Protein AF-A0A3D0C8U1-F1 (afdb_monomer)

Secondary structure (DSSP, 8-state):
-TTSTT---PPPTT------S-HHHHHHHHHHHTT-EEEEEEPP--STT----EEEEEE----------

Nearest PDB structures (foldseek):
  4x8w-assembly1_D  TM=6.796E-01  e=1.778E+00  Drosophila melanogaster

Solvent-accessible surface area (backbone atoms only — not comparable to full-atom values): 4544 Å² total; per-residue (Å²): 103,83,51,34,76,55,39,69,76,87,74,59,98,83,60,88,73,81,78,77,25,42,69,50,26,52,54,51,56,53,27,56,76,58,69,27,48,78,47,81,46,88,37,70,77,75,48,99,79,72,50,76,63,86,33,76,48,76,47,68,72,78,80,74,75,77,78,82,126

pLDDT: mean 81.27, std 14.66, range [50.22, 97.44]

Structure (mmCIF, N/CA/C/O backbone):
data_AF-A0A3D0C8U1-F1
#
_entry.id   AF-A0A3D0C8U1-F1
#
loop_
_atom_site.group_PDB
_atom_site.id
_atom_site.type_symbol
_atom_site.label_atom_id
_atom_site.label_alt_id
_atom_site.label_comp_id
_atom_site.label_asym_id
_atom_site.label_entity_id
_atom_site.label_seq_id
_atom_site.pdbx_PDB_ins_code
_atom_site.Cartn_x
_atom_site.Cartn_y
_atom_site.Cartn_z
_atom_site.occupancy
_atom_site.B_iso_or_equiv
_atom_site.auth_seq_id
_atom_site.auth_comp_id
_atom_site.auth_asym_id
_atom_site.auth_atom_id
_atom_site.pdbx_PDB_model_num
ATOM 1 N N . LYS A 1 1 ? 0.514 -7.453 -6.056 1.00 84.69 1 LYS A N 1
ATOM 2 C CA . LYS A 1 1 ? 1.898 -7.509 -6.584 1.00 84.69 1 LYS A CA 1
ATOM 3 C C . LYS A 1 1 ? 2.895 -6.867 -5.631 1.00 84.69 1 LYS A C 1
ATOM 5 O O . LYS A 1 1 ? 3.549 -7.613 -4.932 1.00 84.69 1 LYS A O 1
ATOM 10 N N . VAL A 1 2 ? 3.008 -5.534 -5.518 1.00 91.19 2 VAL A N 1
ATOM 11 C CA . VAL A 1 2 ? 4.077 -4.918 -4.687 1.00 91.19 2 VAL A CA 1
ATOM 12 C C . VAL A 1 2 ? 4.005 -5.226 -3.179 1.00 91.19 2 VAL A C 1
ATOM 14 O O . VAL A 1 2 ? 5.016 -5.157 -2.491 1.00 91.19 2 VAL A O 1
ATOM 17 N N . PHE A 1 3 ? 2.827 -5.596 -2.676 1.00 93.69 3 PHE A N 1
ATOM 18 C CA . PHE A 1 3 ? 2.614 -6.008 -1.285 1.00 93.69 3 PHE A CA 1
ATOM 19 C C . PHE A 1 3 ? 2.686 -7.530 -1.078 1.00 93.69 3 PHE A C 1
ATOM 21 O O . PHE A 1 3 ? 2.519 -8.000 0.046 1.00 93.69 3 PHE A O 1
ATOM 28 N N . ASP A 1 4 ? 2.885 -8.309 -2.142 1.00 94.19 4 ASP A N 1
ATOM 29 C CA . ASP A 1 4 ? 2.889 -9.770 -2.072 1.00 94.19 4 ASP A CA 1
ATOM 30 C C . ASP A 1 4 ? 4.231 -10.243 -1.494 1.00 94.19 4 ASP A C 1
ATOM 32 O O . ASP A 1 4 ? 5.280 -9.669 -1.797 1.00 94.19 4 ASP A O 1
ATOM 36 N N . ALA A 1 5 ? 4.206 -11.291 -0.667 1.00 92.62 5 ALA A N 1
ATOM 37 C CA . ALA A 1 5 ? 5.412 -11.815 -0.033 1.00 92.62 5 ALA A CA 1
ATOM 38 C C . ALA A 1 5 ? 6.476 -12.177 -1.078 1.00 92.62 5 ALA A C 1
ATOM 40 O O . ALA A 1 5 ? 6.175 -12.805 -2.094 1.00 92.62 5 ALA A O 1
ATOM 41 N N . PHE A 1 6 ? 7.722 -11.787 -0.806 1.00 91.56 6 PHE A N 1
ATOM 42 C CA . PHE A 1 6 ? 8.886 -12.021 -1.667 1.00 91.56 6 PHE A CA 1
ATOM 43 C C . PHE A 1 6 ? 8.843 -11.313 -3.029 1.00 91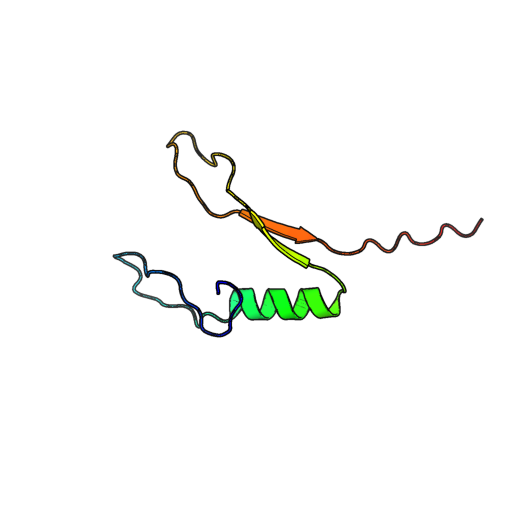.56 6 PHE A C 1
ATOM 45 O O . PHE A 1 6 ? 9.769 -11.485 -3.826 1.00 91.56 6 PHE A O 1
ATOM 52 N N . TYR A 1 7 ? 7.829 -10.486 -3.309 1.00 90.81 7 TYR A N 1
ATOM 53 C CA . TYR A 1 7 ? 7.808 -9.701 -4.535 1.00 90.81 7 TYR A CA 1
ATOM 54 C C . TYR A 1 7 ? 8.956 -8.688 -4.531 1.00 90.81 7 TYR A C 1
ATOM 56 O O . TYR A 1 7 ? 9.118 -7.879 -3.617 1.00 90.81 7 TYR A O 1
ATOM 64 N N . GLN A 1 8 ? 9.741 -8.711 -5.603 1.00 86.00 8 GLN A N 1
ATOM 65 C CA . GLN A 1 8 ? 10.806 -7.754 -5.862 1.00 86.00 8 GLN A CA 1
ATOM 66 C C . GLN A 1 8 ? 10.564 -7.148 -7.242 1.00 86.00 8 GLN A C 1
ATOM 68 O O . GLN A 1 8 ? 10.348 -7.865 -8.219 1.00 86.00 8 GLN A O 1
ATOM 73 N N . GLY A 1 9 ? 10.572 -5.816 -7.321 1.00 81.56 9 GLY A N 1
ATOM 74 C CA . GLY A 1 9 ? 10.526 -5.113 -8.600 1.00 81.56 9 GLY A CA 1
ATOM 75 C C . GLY A 1 9 ? 11.772 -5.391 -9.446 1.00 81.56 9 GLY A C 1
ATOM 76 O O . GLY A 1 9 ? 12.695 -6.095 -9.032 1.00 81.56 9 GLY A O 1
ATOM 77 N N . LYS A 1 10 ? 11.823 -4.806 -10.644 1.00 80.56 10 LYS A N 1
ATOM 78 C CA . LYS A 1 10 ? 13.009 -4.913 -11.496 1.00 80.56 10 LYS A CA 1
ATOM 79 C C . LYS A 1 10 ? 14.217 -4.342 -10.746 1.00 80.56 10 LYS A C 1
ATOM 81 O O . LYS A 1 10 ? 14.189 -3.188 -10.324 1.00 80.56 10 LYS A O 1
ATOM 86 N N . ALA A 1 11 ? 15.250 -5.163 -10.566 1.00 66.69 11 ALA A N 1
ATOM 87 C CA . ALA A 1 11 ? 16.456 -4.745 -9.869 1.00 66.69 11 ALA A CA 1
ATOM 88 C C . ALA A 1 11 ? 17.124 -3.578 -10.628 1.00 66.69 11 ALA A C 1
ATOM 90 O O . ALA A 1 11 ? 17.243 -3.650 -11.857 1.00 66.69 11 ALA A O 1
ATOM 91 N N . PRO A 1 12 ? 17.562 -2.515 -9.932 1.00 68.44 12 PRO A N 1
ATOM 92 C CA . PRO A 1 12 ? 18.439 -1.508 -10.516 1.00 68.44 12 PRO A CA 1
ATOM 93 C C . PRO A 1 12 ? 19.700 -2.165 -11.083 1.00 68.44 12 PRO A C 1
ATOM 95 O O . PRO A 1 12 ? 20.204 -3.128 -10.506 1.00 68.44 12 PRO A O 1
ATOM 98 N N . ILE A 1 13 ? 20.235 -1.614 -12.175 1.0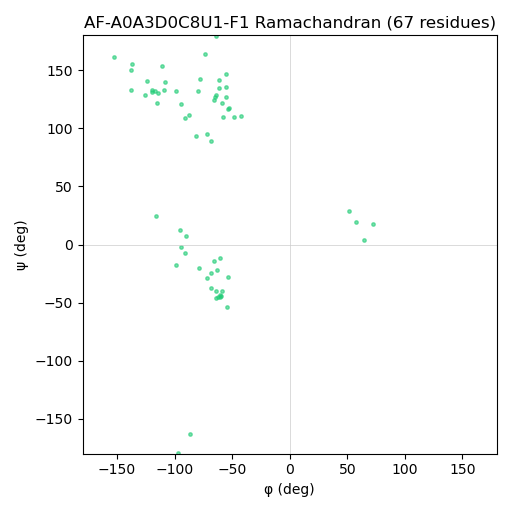0 64.88 13 ILE A N 1
ATOM 99 C CA . ILE A 1 13 ? 21.394 -2.159 -12.912 1.00 64.88 13 ILE A CA 1
ATOM 100 C C . ILE A 1 13 ? 22.609 -2.403 -11.988 1.00 64.88 13 ILE A C 1
ATOM 102 O O . ILE A 1 13 ? 23.365 -3.340 -12.217 1.00 64.88 13 ILE A O 1
ATOM 106 N N . ASN A 1 14 ? 22.727 -1.642 -10.892 1.00 64.12 14 ASN A N 1
ATOM 107 C CA . ASN A 1 14 ? 23.829 -1.718 -9.922 1.00 64.12 14 ASN A CA 1
ATOM 108 C C . ASN A 1 14 ? 23.395 -2.165 -8.507 1.00 64.12 14 ASN A C 1
ATOM 110 O O . ASN A 1 14 ? 24.040 -1.832 -7.515 1.00 64.12 14 ASN A O 1
ATOM 114 N N . SER A 1 15 ? 22.282 -2.890 -8.371 1.00 60.91 15 SER A N 1
ATOM 115 C CA . SER A 1 15 ? 21.818 -3.410 -7.075 1.00 60.91 15 SER A CA 1
ATOM 116 C C . SER A 1 15 ? 22.563 -4.702 -6.717 1.00 60.91 15 SER A C 1
ATOM 118 O O . SER A 1 15 ? 22.176 -5.797 -7.116 1.00 60.91 15 SER A O 1
ATOM 120 N N . GLN A 1 16 ? 23.653 -4.574 -5.957 1.00 58.38 16 GLN A N 1
ATOM 121 C CA . GLN A 1 16 ? 24.433 -5.721 -5.470 1.00 58.38 16 GLN A CA 1
ATOM 122 C C . GLN A 1 16 ? 23.773 -6.412 -4.260 1.00 58.38 16 GLN A C 1
ATOM 124 O O . GLN A 1 16 ? 24.027 -7.584 -3.996 1.00 58.38 16 GLN A O 1
ATOM 129 N N . ILE A 1 17 ? 22.881 -5.706 -3.553 1.00 64.94 17 ILE A N 1
ATOM 130 C CA . ILE A 1 17 ? 22.130 -6.216 -2.400 1.00 64.94 17 ILE A CA 1
ATOM 131 C C . ILE A 1 17 ? 20.641 -6.247 -2.751 1.00 64.94 17 ILE A C 1
ATOM 133 O O . ILE A 1 17 ? 20.047 -5.216 -3.078 1.00 64.94 17 ILE A O 1
ATOM 137 N N . LYS A 1 18 ? 20.040 -7.439 -2.666 1.00 68.38 18 LYS A N 1
ATOM 138 C CA . LYS A 1 18 ? 18.591 -7.647 -2.771 1.00 68.38 18 LYS A CA 1
ATOM 139 C C . LYS A 1 18 ? 17.992 -7.766 -1.373 1.00 68.38 18 LYS A C 1
ATOM 141 O O . LYS A 1 18 ? 18.496 -8.518 -0.545 1.00 68.38 18 LYS A O 1
ATOM 146 N N . GLY A 1 19 ? 16.906 -7.040 -1.119 1.00 78.62 19 GLY A N 1
ATOM 147 C CA . GLY A 1 19 ? 16.078 -7.260 0.068 1.00 78.62 19 GLY A CA 1
ATOM 148 C C . GLY A 1 19 ? 15.242 -8.535 -0.071 1.00 78.62 19 GLY A C 1
ATOM 149 O O . GLY A 1 19 ? 15.037 -9.032 -1.174 1.00 78.62 19 GLY A O 1
ATOM 150 N N . SER A 1 20 ? 14.699 -9.045 1.034 1.00 89.69 20 SER A N 1
ATOM 151 C CA . SER A 1 20 ? 13.857 -10.254 1.042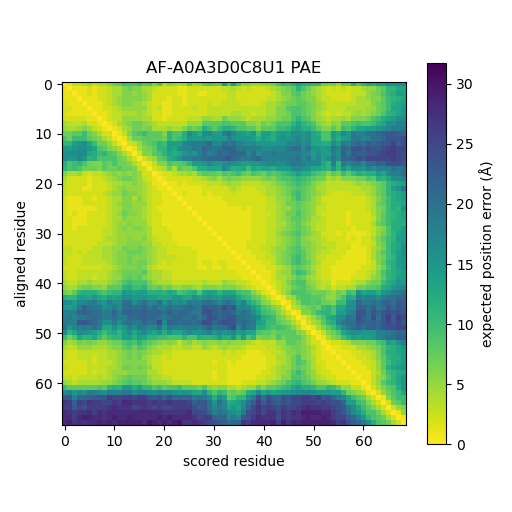 1.00 89.69 20 SER A CA 1
ATOM 152 C C . SER A 1 20 ? 12.524 -10.105 0.296 1.00 89.69 20 SER A C 1
ATOM 154 O O . SER A 1 20 ? 11.858 -11.101 0.035 1.00 89.69 20 SER A O 1
ATOM 156 N N . GLY A 1 21 ? 12.107 -8.879 -0.037 1.00 89.31 21 GLY A N 1
ATOM 157 C CA . GLY A 1 21 ? 10.774 -8.603 -0.582 1.00 89.31 21 GLY A CA 1
ATOM 158 C C . GLY A 1 21 ? 9.655 -8.718 0.460 1.00 89.31 21 GLY A C 1
ATOM 159 O O . GLY A 1 21 ? 8.498 -8.864 0.092 1.00 89.31 21 GLY A O 1
ATOM 160 N N . LEU A 1 22 ? 9.981 -8.681 1.759 1.00 94.38 22 LEU A N 1
ATOM 161 C CA . LEU A 1 22 ? 8.991 -8.820 2.839 1.00 94.38 22 LEU A CA 1
ATOM 162 C C . LEU A 1 22 ? 8.533 -7.491 3.446 1.00 94.38 22 LEU A C 1
ATOM 164 O O . LEU A 1 22 ? 7.493 -7.458 4.095 1.00 94.38 22 LEU A O 1
ATOM 168 N N . GLY A 1 23 ? 9.273 -6.395 3.244 1.00 93.06 23 GLY A N 1
ATOM 169 C CA . GLY A 1 23 ? 9.012 -5.126 3.935 1.00 93.06 23 GLY A CA 1
ATOM 170 C C . GLY A 1 23 ? 7.575 -4.623 3.761 1.00 93.06 23 GLY A C 1
ATOM 171 O O . GLY A 1 23 ? 6.873 -4.406 4.742 1.00 93.06 23 GLY A O 1
ATOM 172 N N . LEU A 1 24 ? 7.105 -4.507 2.517 1.00 94.31 24 LEU A N 1
ATOM 173 C CA . LEU A 1 24 ? 5.749 -4.024 2.228 1.00 94.31 24 LEU A CA 1
ATOM 174 C C . LEU A 1 24 ? 4.651 -5.031 2.589 1.00 94.31 24 LEU A C 1
ATOM 176 O O . LEU A 1 24 ? 3.550 -4.617 2.946 1.00 94.31 24 LEU A O 1
ATOM 180 N N . THR A 1 25 ? 4.945 -6.331 2.550 1.00 95.56 25 THR A N 1
ATOM 181 C CA . THR A 1 25 ? 4.027 -7.363 3.047 1.00 95.56 25 THR A CA 1
ATOM 182 C C . THR A 1 25 ? 3.807 -7.204 4.547 1.00 95.56 25 THR A C 1
ATOM 184 O O . THR A 1 25 ? 2.666 -7.168 4.991 1.00 95.56 25 THR A O 1
ATOM 187 N N . ILE A 1 26 ? 4.879 -7.008 5.323 1.00 96.56 26 ILE A N 1
ATOM 188 C CA . ILE A 1 26 ? 4.791 -6.771 6.771 1.00 96.56 26 ILE A CA 1
ATOM 189 C C . ILE A 1 26 ? 3.975 -5.505 7.063 1.00 96.56 26 ILE A C 1
ATOM 191 O O . ILE A 1 26 ? 3.089 -5.537 7.911 1.00 96.56 26 ILE A O 1
ATOM 195 N N . VAL A 1 27 ? 4.219 -4.405 6.340 1.00 96.62 27 VAL A N 1
ATOM 196 C CA . VAL A 1 27 ? 3.453 -3.155 6.512 1.00 96.62 27 VAL A CA 1
ATOM 197 C C . VAL A 1 27 ? 1.961 -3.373 6.249 1.00 96.62 27 VAL A C 1
ATOM 199 O O . VAL A 1 27 ? 1.133 -2.920 7.037 1.00 96.62 27 VAL A O 1
ATOM 202 N N . LYS A 1 28 ? 1.604 -4.094 5.180 1.00 96.00 28 LYS A N 1
ATOM 203 C CA . LYS A 1 28 ? 0.204 -4.406 4.865 1.00 96.00 28 LYS A CA 1
ATOM 204 C C . LYS A 1 28 ? -0.466 -5.221 5.977 1.00 96.00 28 LYS A C 1
ATOM 206 O O . LYS A 1 28 ? -1.583 -4.895 6.367 1.00 96.00 28 LYS A O 1
ATOM 211 N N . GLU A 1 29 ? 0.219 -6.232 6.512 1.00 97.19 29 GLU A N 1
ATOM 212 C CA . GLU A 1 29 ? -0.290 -7.050 7.623 1.00 97.19 29 GLU A CA 1
ATOM 213 C C . GLU A 1 29 ? -0.480 -6.236 8.910 1.00 97.19 29 GLU A C 1
ATOM 215 O O . GLU A 1 29 ? -1.482 -6.397 9.608 1.00 97.19 29 GLU A O 1
ATOM 220 N N . LEU A 1 30 ? 0.449 -5.324 9.218 1.00 97.44 30 LEU A N 1
ATOM 221 C CA . LEU A 1 30 ? 0.313 -4.416 10.360 1.00 97.44 30 LEU A CA 1
ATOM 222 C C . LEU A 1 30 ? -0.905 -3.501 10.204 1.00 97.44 30 LEU A C 1
ATOM 224 O O . LEU A 1 30 ? -1.679 -3.350 11.144 1.00 97.44 30 LEU A O 1
ATOM 228 N N . LEU A 1 31 ? -1.109 -2.926 9.018 1.00 96.94 31 LEU A N 1
ATOM 229 C CA . LEU A 1 31 ? -2.233 -2.026 8.765 1.00 96.94 31 LEU A CA 1
ATOM 230 C C . LEU A 1 31 ? -3.579 -2.744 8.793 1.00 96.94 31 LEU A C 1
ATOM 232 O O . LEU A 1 31 ? -4.524 -2.200 9.355 1.00 96.94 31 LEU A O 1
ATOM 236 N N . LEU A 1 32 ? -3.660 -3.980 8.293 1.00 95.50 32 LEU A N 1
ATOM 237 C CA . LEU A 1 32 ? -4.879 -4.787 8.379 1.00 95.50 32 LEU A CA 1
ATOM 238 C C . LEU A 1 32 ? -5.318 -5.000 9.839 1.00 95.50 32 LEU A C 1
ATOM 240 O O . LEU A 1 32 ? -6.503 -4.895 10.148 1.00 95.50 32 LEU A O 1
ATOM 244 N N . ARG A 1 33 ? -4.361 -5.237 10.748 1.00 96.44 33 ARG A N 1
ATOM 245 C CA . ARG A 1 33 ? -4.622 -5.385 12.193 1.00 96.44 33 ARG A CA 1
ATOM 246 C C . ARG A 1 33 ? -5.070 -4.090 12.867 1.00 96.44 33 ARG A C 1
ATOM 248 O O . ARG A 1 33 ? -5.715 -4.152 13.904 1.00 96.44 33 ARG A O 1
ATOM 255 N N . LEU A 1 34 ? -4.720 -2.942 12.292 1.00 95.44 34 LEU A N 1
ATOM 256 C CA . LEU A 1 34 ? -5.103 -1.615 12.775 1.00 95.44 34 LEU A CA 1
ATOM 257 C C 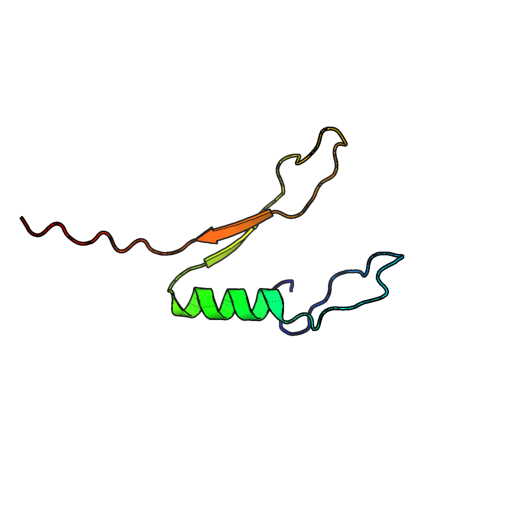. LEU A 1 34 ? -6.357 -1.073 12.071 1.00 95.44 34 LEU A C 1
ATOM 259 O O . LEU A 1 34 ? -6.627 0.122 12.152 1.00 95.44 34 LEU A O 1
ATOM 263 N N . ASN A 1 35 ? -7.085 -1.922 11.332 1.00 95.19 35 ASN A N 1
ATOM 264 C CA . ASN A 1 35 ? -8.209 -1.514 10.483 1.00 95.19 35 ASN A CA 1
ATOM 265 C C . ASN A 1 35 ? -7.850 -0.363 9.518 1.00 95.19 35 ASN A C 1
ATOM 267 O O . ASN A 1 35 ? -8.699 0.448 9.151 1.00 95.19 35 ASN A O 1
ATOM 271 N N . GLY A 1 36 ? -6.579 -0.286 9.126 1.00 95.31 36 GLY A N 1
ATOM 272 C CA . GLY A 1 36 ? -6.036 0.685 8.190 1.00 95.31 36 GLY A CA 1
ATOM 273 C C . GLY A 1 36 ? -5.937 0.152 6.764 1.00 95.31 36 GLY A C 1
ATOM 274 O O . GLY A 1 36 ? -6.271 -0.994 6.464 1.00 95.31 36 GLY A O 1
ATOM 275 N N . ASN A 1 37 ? -5.429 1.001 5.876 1.00 96.31 37 ASN A N 1
ATOM 276 C CA . ASN A 1 37 ? -5.256 0.718 4.456 1.00 96.31 37 ASN A CA 1
ATOM 277 C C . ASN A 1 37 ? -3.897 1.228 3.949 1.00 96.31 37 ASN A C 1
ATOM 279 O O . ASN A 1 37 ? -3.324 2.163 4.515 1.00 96.31 37 ASN A O 1
ATOM 283 N N . ILE A 1 38 ? -3.398 0.624 2.870 1.00 95.75 38 ILE A N 1
ATOM 284 C CA . ILE A 1 38 ? -2.181 1.036 2.166 1.00 95.75 38 ILE A CA 1
ATOM 285 C C . ILE A 1 38 ? -2.369 0.972 0.658 1.00 95.75 38 ILE A C 1
ATOM 287 O O . ILE A 1 38 ? -2.819 -0.035 0.113 1.00 95.75 38 ILE A O 1
ATOM 291 N N . GLU A 1 39 ? -1.951 2.032 -0.026 1.00 94.75 39 GLU A N 1
ATOM 292 C CA . GLU A 1 39 ? -2.107 2.177 -1.469 1.00 94.75 39 GLU A CA 1
ATOM 293 C C . GLU A 1 39 ? -0.848 2.759 -2.106 1.00 94.75 39 GLU A C 1
ATOM 295 O O . GLU A 1 39 ? -0.111 3.533 -1.492 1.00 94.75 39 GLU A O 1
ATOM 300 N N . VAL A 1 40 ? -0.607 2.390 -3.364 1.00 90.94 40 VAL A N 1
ATOM 301 C CA . VAL A 1 40 ? 0.382 3.061 -4.211 1.00 90.94 40 VAL A CA 1
ATOM 302 C C . VAL A 1 40 ? -0.357 4.107 -5.025 1.00 90.94 40 VAL A C 1
ATOM 304 O O . VAL A 1 40 ? -1.243 3.755 -5.802 1.00 90.94 40 VAL A O 1
ATOM 307 N N . ILE A 1 41 ? 0.031 5.369 -4.886 1.00 88.69 41 ILE A N 1
ATOM 308 C CA . ILE A 1 41 ? -0.530 6.459 -5.679 1.00 88.69 41 ILE A CA 1
ATOM 309 C C . ILE A 1 41 ? 0.517 6.997 -6.662 1.00 88.69 41 ILE A C 1
ATOM 311 O O . ILE A 1 41 ? 1.725 6.899 -6.407 1.00 88.69 41 ILE A O 1
ATOM 315 N N . PRO A 1 42 ? 0.090 7.577 -7.798 1.00 79.88 42 PRO A N 1
ATOM 316 C CA . PRO A 1 42 ? 1.004 8.250 -8.709 1.00 79.88 42 PRO A CA 1
ATOM 317 C C . PRO A 1 42 ? 1.793 9.330 -7.965 1.00 79.88 42 PRO A C 1
ATOM 319 O O . PRO A 1 42 ? 1.210 10.195 -7.307 1.00 79.88 42 PRO A O 1
ATOM 322 N N . ALA A 1 43 ? 3.121 9.293 -8.065 1.00 72.25 43 ALA A N 1
ATOM 323 C CA . ALA A 1 43 ? 3.932 10.340 -7.474 1.00 72.25 43 ALA A CA 1
ATOM 324 C C . ALA A 1 43 ? 3.663 11.668 -8.191 1.00 72.25 43 ALA A C 1
ATOM 326 O O . ALA A 1 43 ? 3.821 11.783 -9.408 1.00 72.25 43 ALA A O 1
ATOM 327 N N . ARG A 1 44 ? 3.283 12.696 -7.427 1.00 68.75 44 ARG A N 1
ATOM 328 C CA . ARG A 1 44 ? 3.382 14.079 -7.909 1.00 68.75 44 ARG A CA 1
ATOM 329 C C . ARG A 1 44 ? 4.859 14.361 -8.176 1.00 68.75 44 ARG A C 1
ATOM 331 O O . ARG 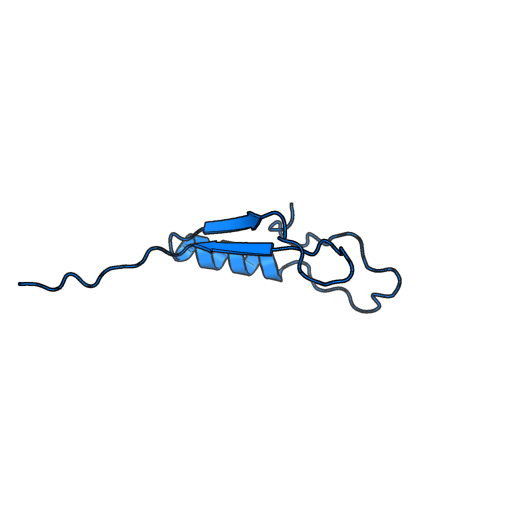A 1 44 ? 5.688 13.877 -7.416 1.00 68.75 44 ARG A O 1
ATOM 338 N N . LYS A 1 45 ? 5.186 15.094 -9.246 1.00 64.25 45 LYS A N 1
ATOM 339 C CA . LYS A 1 45 ? 6.574 15.388 -9.660 1.00 64.25 45 LYS A CA 1
ATOM 340 C C . LYS A 1 45 ? 7.444 15.727 -8.442 1.00 64.25 45 LYS A C 1
ATOM 342 O O . LYS A 1 45 ? 7.227 16.757 -7.810 1.00 64.25 45 LYS A O 1
ATOM 347 N N . ILE A 1 46 ? 8.376 14.835 -8.099 1.00 60.41 46 ILE A N 1
ATOM 348 C CA . ILE A 1 46 ? 9.112 14.889 -6.823 1.00 60.41 46 ILE A CA 1
ATOM 349 C C . ILE A 1 46 ? 10.415 15.697 -6.951 1.00 60.41 46 ILE A C 1
ATOM 351 O O . ILE A 1 46 ? 11.082 15.959 -5.955 1.00 60.41 46 ILE A O 1
ATOM 355 N N . SER A 1 47 ? 10.800 16.103 -8.165 1.00 59.00 47 SER A N 1
ATOM 356 C CA . SER A 1 47 ? 12.040 16.843 -8.406 1.00 59.00 47 SER A CA 1
ATOM 357 C C . SER A 1 47 ? 11.968 17.743 -9.643 1.00 59.00 47 SER A C 1
ATOM 359 O O . SER A 1 47 ? 11.159 17.537 -10.553 1.00 59.00 47 SER A O 1
ATOM 361 N N . ALA A 1 48 ? 12.882 18.718 -9.700 1.00 58.28 48 ALA A N 1
ATOM 362 C CA . ALA A 1 48 ? 13.132 19.564 -10.871 1.00 58.28 48 ALA A CA 1
ATOM 363 C C . ALA A 1 48 ? 13.576 18.769 -12.122 1.00 58.28 48 ALA A C 1
ATOM 365 O O . ALA A 1 48 ? 13.579 19.313 -13.222 1.00 58.28 48 ALA A O 1
ATOM 366 N N . ALA A 1 49 ? 13.914 17.482 -11.968 1.00 62.44 49 ALA A N 1
ATOM 367 C CA . ALA A 1 49 ? 14.396 16.600 -13.029 1.00 62.44 49 ALA A CA 1
ATOM 368 C C . ALA A 1 49 ? 13.283 15.822 -13.770 1.00 62.44 49 ALA A C 1
ATOM 370 O O . ALA A 1 49 ? 13.590 14.968 -14.593 1.00 62.44 49 ALA A O 1
ATOM 371 N N . ASN A 1 50 ? 11.991 16.102 -13.523 1.00 61.47 50 ASN A N 1
ATOM 372 C CA . ASN A 1 50 ? 10.846 15.381 -14.123 1.00 61.47 50 ASN A CA 1
ATOM 373 C C . ASN A 1 50 ? 10.831 13.856 -13.863 1.00 61.47 50 ASN A C 1
ATOM 375 O O . ASN A 1 50 ? 10.124 13.114 -14.548 1.00 61.47 50 ASN A O 1
ATOM 379 N N . GLU A 1 51 ? 11.551 13.370 -12.853 1.00 66.31 51 GLU A N 1
ATOM 380 C CA . GLU A 1 51 ? 11.565 11.948 -12.519 1.00 66.31 51 GLU A CA 1
ATOM 381 C C . GLU A 1 51 ? 10.313 11.558 -11.720 1.00 66.31 51 GLU A C 1
ATOM 383 O O . GLU A 1 51 ? 9.913 12.223 -10.759 1.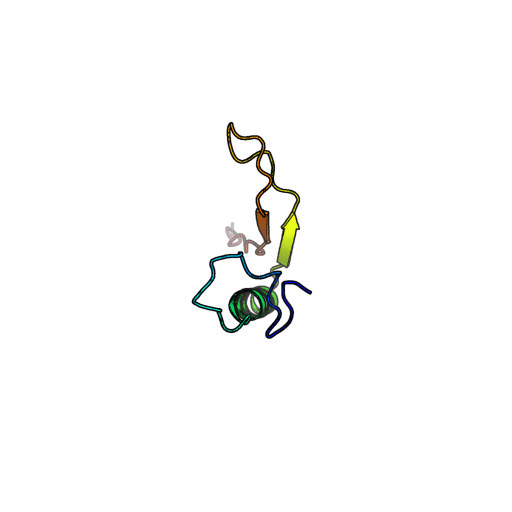00 66.31 51 GLU A O 1
ATOM 388 N N . SER A 1 52 ? 9.671 10.467 -12.141 1.00 70.38 52 SER A N 1
ATOM 389 C CA . SER A 1 52 ? 8.523 9.885 -11.443 1.00 70.38 52 SER A CA 1
ATOM 390 C C . SER A 1 52 ? 9.020 8.844 -10.445 1.00 70.38 52 SER A C 1
ATOM 392 O O . SER A 1 52 ? 9.494 7.783 -10.844 1.00 70.38 52 SER A O 1
ATOM 394 N N . GLY A 1 53 ? 8.930 9.144 -9.150 1.00 78.38 53 GLY A N 1
ATOM 395 C CA . GLY A 1 53 ? 9.149 8.148 -8.100 1.00 78.38 53 GLY A CA 1
ATOM 396 C C . GLY A 1 53 ? 7.871 7.380 -7.756 1.00 78.38 53 GLY A C 1
ATOM 397 O O . GLY A 1 53 ? 6.888 7.397 -8.496 1.00 78.38 53 GLY A O 1
ATOM 398 N N . ALA A 1 54 ? 7.877 6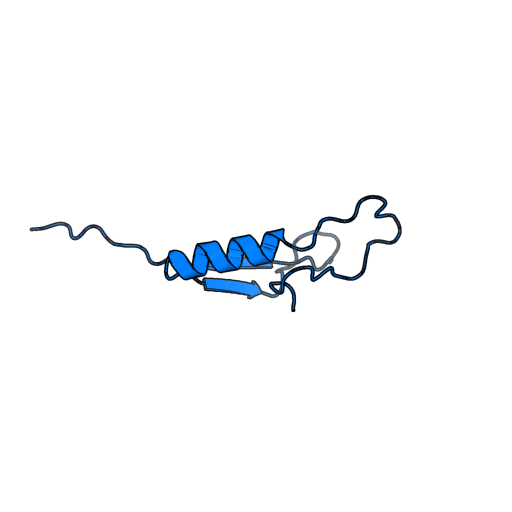.716 -6.603 1.00 82.38 54 ALA A N 1
ATOM 399 C CA . ALA A 1 54 ? 6.707 6.038 -6.054 1.00 82.38 54 ALA A CA 1
ATOM 400 C C . ALA A 1 54 ? 6.185 6.804 -4.837 1.00 82.38 54 ALA A C 1
ATOM 402 O O . ALA A 1 54 ? 6.971 7.271 -4.013 1.00 82.38 54 ALA A O 1
ATOM 403 N N . CYS A 1 55 ? 4.866 6.910 -4.706 1.00 88.94 55 CYS A N 1
ATOM 404 C CA . CYS A 1 55 ? 4.233 7.456 -3.518 1.00 88.94 55 CYS A CA 1
ATOM 405 C C . CYS A 1 55 ? 3.337 6.384 -2.894 1.00 88.94 55 CYS A C 1
ATOM 407 O O . CYS A 1 55 ? 2.590 5.699 -3.593 1.00 88.94 55 CYS A O 1
ATOM 409 N N . ILE A 1 56 ? 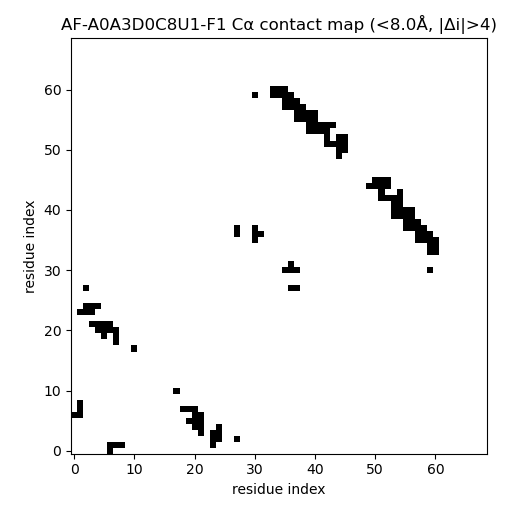3.464 6.215 -1.580 1.00 92.12 56 ILE A N 1
ATOM 410 C CA . ILE A 1 56 ? 2.675 5.275 -0.789 1.00 92.12 56 ILE A CA 1
ATOM 411 C C . ILE A 1 56 ? 1.810 6.093 0.158 1.00 92.12 56 ILE A C 1
ATOM 413 O O . ILE A 1 56 ? 2.315 6.969 0.860 1.00 92.12 56 ILE A O 1
ATOM 417 N N . THR A 1 57 ? 0.520 5.794 0.189 1.00 94.56 57 THR A N 1
ATOM 418 C CA . THR A 1 57 ? -0.422 6.384 1.136 1.00 94.56 57 THR A CA 1
ATOM 419 C C . THR A 1 57 ? -0.840 5.327 2.138 1.00 94.56 57 THR A C 1
ATOM 421 O O . THR A 1 57 ? -1.164 4.202 1.764 1.00 94.56 57 THR A O 1
ATOM 424 N N . ILE A 1 58 ? -0.810 5.700 3.415 1.00 95.62 58 ILE A N 1
ATOM 425 C CA . ILE A 1 58 ? -1.279 4.883 4.529 1.00 95.62 58 ILE A CA 1
ATOM 426 C C . ILE A 1 58 ? -2.438 5.629 5.179 1.00 95.62 58 ILE A C 1
ATOM 428 O O . ILE A 1 58 ? -2.329 6.822 5.465 1.00 95.62 58 ILE A O 1
ATOM 432 N N . THR A 1 59 ? -3.531 4.922 5.427 1.00 95.31 59 THR A N 1
ATOM 433 C CA . THR A 1 59 ? -4.694 5.445 6.144 1.00 95.31 59 THR A CA 1
ATOM 434 C C . THR A 1 59 ? -4.906 4.609 7.390 1.00 95.31 59 THR A C 1
ATOM 436 O O . THR A 1 59 ? -4.913 3.383 7.322 1.00 95.31 59 THR A O 1
ATOM 439 N N . LEU A 1 60 ? -5.083 5.275 8.524 1.00 95.25 60 LEU A N 1
ATOM 440 C CA . LEU A 1 60 ? -5.420 4.649 9.794 1.00 95.25 60 LEU A CA 1
ATOM 441 C C . LEU A 1 60 ? -6.703 5.290 10.326 1.00 95.25 60 LEU A C 1
ATOM 443 O O . LEU A 1 60 ? -6.863 6.508 10.189 1.00 95.25 60 LEU A O 1
ATOM 447 N N . PRO A 1 61 ? -7.615 4.505 10.917 1.00 92.31 61 PRO A N 1
ATOM 448 C CA . PRO A 1 61 ? -8.763 5.059 11.606 1.00 92.31 61 PRO A CA 1
ATOM 449 C C . PRO A 1 61 ? -8.273 5.878 12.799 1.00 92.31 61 PRO A C 1
ATOM 451 O O . PRO A 1 61 ? -7.467 5.418 13.607 1.00 92.31 61 PRO A O 1
ATOM 454 N N . ASN A 1 62 ? -8.754 7.113 12.892 1.00 86.75 62 ASN A N 1
ATOM 455 C CA . ASN A 1 62 ? -8.557 7.930 14.074 1.00 86.75 62 ASN A CA 1
ATOM 456 C C . ASN A 1 62 ? -9.701 7.627 15.040 1.00 86.75 62 ASN A C 1
ATOM 458 O O . ASN A 1 62 ? -10.849 7.973 14.758 1.00 86.75 62 ASN A O 1
ATOM 462 N N . THR A 1 63 ? -9.402 6.984 16.162 1.00 71.31 63 THR A N 1
ATOM 463 C CA . THR A 1 63 ? -10.321 6.972 17.296 1.00 71.31 63 THR A CA 1
ATOM 464 C C . THR A 1 63 ? -10.290 8.375 17.884 1.00 71.31 63 THR A C 1
ATOM 466 O O . THR A 1 63 ? -9.392 8.696 18.663 1.00 71.31 63 THR A O 1
ATOM 469 N N . GLN A 1 64 ? -11.234 9.233 17.485 1.00 65.00 64 GLN A N 1
ATOM 470 C CA . GLN A 1 64 ? -11.541 10.385 18.321 1.00 65.00 64 GLN A CA 1
ATOM 471 C C . GLN A 1 64 ? -11.841 9.811 19.704 1.00 65.00 64 GLN A C 1
ATOM 473 O O . GLN A 1 64 ? -12.730 8.978 19.847 1.00 65.00 64 GLN A O 1
ATOM 478 N N . THR A 1 65 ? -11.025 10.158 20.695 1.00 59.75 65 THR A N 1
ATOM 479 C CA . THR A 1 65 ? -11.428 9.993 22.085 1.00 59.75 65 THR A CA 1
ATOM 480 C C . THR A 1 65 ? -12.697 10.808 22.216 1.00 59.75 65 THR A C 1
ATOM 482 O O . THR A 1 65 ? -12.637 12.033 22.074 1.00 59.75 65 THR A O 1
ATOM 485 N N . ASP A 1 66 ? -13.827 10.127 22.3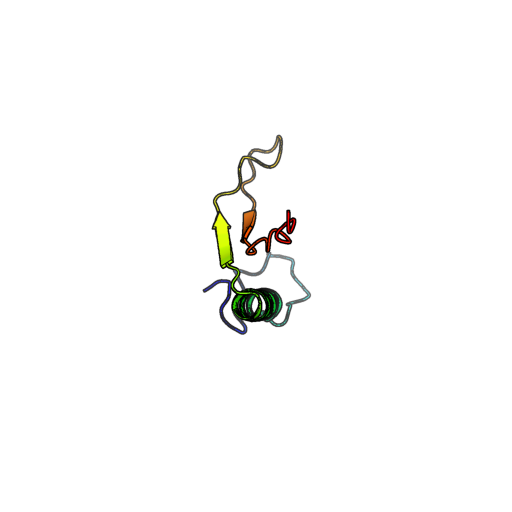77 1.00 58.50 66 ASP A N 1
ATOM 486 C CA . ASP A 1 66 ? -15.084 10.756 22.737 1.00 58.50 66 ASP A CA 1
ATOM 487 C C . ASP A 1 66 ? -14.777 11.681 23.918 1.00 58.50 66 ASP A C 1
ATOM 489 O O . ASP A 1 66 ? -14.386 11.232 24.997 1.00 58.50 66 ASP A O 1
ATOM 493 N N . ASN A 1 67 ? -14.834 12.994 23.686 1.00 58.75 67 ASN A N 1
ATOM 494 C CA . ASN A 1 67 ? -14.867 13.948 24.780 1.00 58.75 67 ASN A CA 1
ATOM 495 C C . ASN A 1 67 ? -16.234 13.740 25.430 1.00 58.75 67 ASN A C 1
ATOM 497 O O . ASN A 1 67 ? -17.221 14.337 24.997 1.00 58.75 67 ASN A O 1
ATOM 501 N N . GLU A 1 68 ? -16.292 12.826 26.399 1.00 55.50 68 GLU A N 1
ATOM 502 C CA . GLU A 1 68 ? -17.453 12.656 27.261 1.00 55.50 68 GLU A CA 1
ATOM 503 C C . GLU A 1 68 ? -17.784 14.027 27.862 1.00 55.50 68 GLU A C 1
ATOM 505 O O . GLU A 1 68 ? -16.941 14.669 28.495 1.00 55.50 68 GLU A O 1
ATOM 510 N N . SER A 1 69 ? -18.978 14.515 27.522 1.00 50.22 69 SER A N 1
ATOM 511 C CA . SER A 1 69 ? -19.544 15.783 27.993 1.00 50.22 69 SER A CA 1
ATOM 512 C C . SER A 1 69 ? -20.246 15.598 29.328 1.00 50.22 69 SER A C 1
ATOM 514 O O . SER A 1 69 ? -20.856 14.522 29.515 1.00 50.22 69 SER A O 1
#

Sequence (69 aa):
KVFDAFYQGKAPINSQIKGSGLGLTIVKELLLRLNGNIEVIPARKISAANESGACITITLPNTQTDNES

Mean predicted aligned error: 8.69 Å

Radius of gyration: 16.8 Å; Cα contacts (8 Å, |Δi|>4): 71; chains: 1; bounding box: 44×32×42 Å

Foldseek 3Di:
DLLDFQDDDDDDPPCPDDDSSHPSVVVQVVQVVQVKDKDKDWDDQPDPVSDTDIDMDIGGDDPPPPPPD